Protein AF-A0A1G4AKM9-F1 (afdb_monomer)

Foldseek 3Di:
DDFPDWDPPPDPAPAPDWDWDWDADPQRKIKIKTWGAHPDDAFIKIAIAIDGGGDPDDDDDVPDDPVVVVVVRVVVVVVNVVVVVVNVVVRVVNVIITTHGPVVCVVVPDDPVVVDPDPDD

Sequence (121 aa):
MSFDDVIPDPQPAATDKVVTVTAETFDNLTYQLKISRRPTGDGYAVNFSVSGEPAKQRVPEKGEKPEDQARNDKDFAQSLGALQVRIAREKALSQWAYRVPAKMLAPVLKDRAQLVAAKRR

Nearest PDB structures (foldseek):
  2qkd-assembly1_A  TM=7.050E-01  e=8.117E+00  Mus musculus
  3u0k-assembly1_A  TM=3.773E-01  e=1.403E+00  Entacmaea quadricolor
  3lw2-assembly1_A  TM=6.460E-01  e=5.234E+00  Mus musculus
  6omf-assembly1_J  TM=2.636E-01  e=3.025E+00  Salmonella enterica subsp. enterica serovar Typhimurium
  2ciu-assembly1_A  TM=3.126E-01  e=4.690E+00  Saccharomyces cerevisiae

Mean predicted aligned error: 8.51 Å

Structure (mmCIF, N/CA/C/O backbone):
data_AF-A0A1G4AKM9-F1
#
_entry.id   AF-A0A1G4AKM9-F1
#
loop_
_atom_site.group_PDB
_atom_site.id
_atom_site.type_symbol
_atom_site.label_atom_id
_atom_site.label_alt_id
_atom_site.label_comp_id
_atom_site.label_asym_id
_atom_site.label_entity_id
_atom_site.label_seq_id
_atom_site.pdbx_PDB_ins_code
_atom_site.Cartn_x
_atom_site.Cartn_y
_atom_site.Cartn_z
_atom_site.occupancy
_atom_site.B_iso_or_equiv
_atom_site.auth_seq_id
_atom_site.auth_comp_id
_atom_site.auth_asym_id
_atom_site.auth_atom_id
_atom_site.pdbx_PDB_model_num
ATOM 1 N N . MET A 1 1 ? 7.750 -7.747 1.060 1.00 56.31 1 MET A N 1
ATOM 2 C CA . MET A 1 1 ? 7.984 -7.490 -0.379 1.00 56.31 1 MET A CA 1
ATOM 3 C C . MET A 1 1 ? 9.295 -6.726 -0.489 1.00 56.31 1 MET A C 1
ATOM 5 O O . MET A 1 1 ? 9.484 -5.818 0.306 1.00 56.31 1 MET A O 1
ATOM 9 N N . SER A 1 2 ? 10.209 -7.121 -1.373 1.00 69.25 2 SER A N 1
ATOM 10 C CA . SER A 1 2 ? 11.509 -6.460 -1.567 1.00 69.25 2 SER A CA 1
ATOM 11 C C . SER A 1 2 ? 11.622 -6.041 -3.033 1.00 69.25 2 SER A C 1
ATOM 13 O O . SER A 1 2 ? 11.112 -6.744 -3.910 1.00 69.25 2 SER A O 1
ATOM 15 N N . PHE A 1 3 ? 12.200 -4.867 -3.268 1.00 77.19 3 PHE A N 1
ATOM 16 C CA . PHE A 1 3 ? 12.547 -4.345 -4.585 1.00 77.19 3 PHE A CA 1
ATOM 17 C C . PHE A 1 3 ? 14.075 -4.306 -4.693 1.00 77.19 3 PHE A C 1
ATOM 19 O O . PHE A 1 3 ? 14.753 -4.228 -3.668 1.00 77.19 3 PHE A O 1
ATOM 26 N N . ASP A 1 4 ? 14.596 -4.393 -5.913 1.00 83.31 4 ASP A N 1
ATOM 27 C CA . ASP A 1 4 ? 16.044 -4.436 -6.135 1.00 83.31 4 ASP A CA 1
ATOM 28 C C . ASP A 1 4 ? 16.655 -3.036 -6.048 1.00 83.31 4 ASP A C 1
ATOM 30 O O . ASP A 1 4 ? 17.743 -2.876 -5.507 1.00 83.31 4 ASP A O 1
ATOM 34 N N . ASP A 1 5 ? 15.961 -2.033 -6.600 1.00 84.19 5 ASP A N 1
ATOM 35 C CA . ASP A 1 5 ? 16.448 -0.653 -6.649 1.00 84.19 5 ASP A CA 1
ATOM 36 C C . ASP A 1 5 ? 15.327 0.377 -6.891 1.00 84.19 5 ASP A C 1
ATOM 38 O O . ASP A 1 5 ? 14.224 0.029 -7.335 1.00 84.19 5 ASP A O 1
ATOM 42 N N . VAL A 1 6 ? 15.624 1.650 -6.635 1.00 85.38 6 VAL A N 1
ATOM 43 C CA . VAL A 1 6 ? 14.845 2.803 -7.103 1.00 85.38 6 VAL A CA 1
ATOM 44 C C . VAL A 1 6 ? 15.353 3.207 -8.486 1.00 85.38 6 VAL A C 1
ATOM 46 O O . VAL A 1 6 ? 16.545 3.168 -8.759 1.00 85.38 6 VAL A O 1
ATOM 49 N N . ILE A 1 7 ? 14.449 3.590 -9.382 1.00 82.31 7 ILE A N 1
ATOM 50 C CA . ILE A 1 7 ? 14.792 4.071 -10.721 1.00 82.31 7 ILE A CA 1
ATOM 51 C C . ILE A 1 7 ? 14.813 5.609 -10.670 1.00 82.31 7 ILE A C 1
ATOM 53 O O . ILE A 1 7 ? 13.735 6.210 -10.619 1.00 82.31 7 ILE A O 1
ATOM 57 N N . PRO A 1 8 ? 15.995 6.255 -10.644 1.00 71.94 8 PRO A N 1
ATOM 58 C CA . PRO A 1 8 ? 16.099 7.704 -10.786 1.00 71.94 8 PRO A CA 1
ATOM 59 C C . PRO A 1 8 ? 15.700 8.114 -12.208 1.00 71.94 8 PRO A C 1
ATOM 61 O O . PRO A 1 8 ? 16.023 7.405 -13.160 1.00 71.94 8 PRO A O 1
ATOM 64 N N . ASP A 1 9 ? 14.973 9.227 -12.333 1.00 65.31 9 ASP A N 1
ATOM 65 C CA . ASP A 1 9 ? 14.425 9.744 -13.595 1.00 65.31 9 ASP A CA 1
ATOM 66 C C . ASP A 1 9 ? 13.734 8.665 -14.439 1.00 65.31 9 ASP A C 1
ATOM 68 O O . ASP A 1 9 ? 14.239 8.268 -15.495 1.00 65.31 9 ASP A O 1
ATOM 72 N N . PRO A 1 10 ? 12.572 8.153 -13.987 1.00 61.59 10 PRO A N 1
ATOM 73 C CA . PRO A 1 10 ? 11.834 7.153 -14.734 1.00 61.59 10 PRO A CA 1
ATOM 74 C C . PRO A 1 10 ? 11.373 7.763 -16.056 1.00 61.59 10 PRO A C 1
ATOM 76 O O . PRO A 1 10 ? 10.323 8.399 -16.145 1.00 61.59 10 PRO A O 1
ATOM 79 N N . GLN A 1 11 ? 12.165 7.558 -17.106 1.00 57.69 11 GLN A N 1
ATOM 80 C CA . GLN A 1 11 ? 11.726 7.803 -18.467 1.00 57.69 11 GLN A CA 1
ATOM 81 C C . GLN A 1 11 ? 10.429 7.014 -18.656 1.00 57.69 11 GLN A C 1
ATOM 83 O O . GLN A 1 11 ? 10.395 5.835 -18.279 1.00 57.69 11 GLN A O 1
ATOM 88 N N . PRO A 1 12 ? 9.357 7.628 -19.191 1.00 52.47 12 PRO A N 1
ATOM 89 C CA . PRO A 1 12 ? 8.135 6.902 -19.480 1.00 52.47 12 PRO A CA 1
ATOM 90 C C . PRO A 1 12 ? 8.526 5.750 -20.395 1.00 52.47 12 PRO A C 1
ATOM 92 O O . PRO A 1 12 ? 8.916 5.961 -21.543 1.00 52.47 12 PRO A O 1
ATOM 95 N N . ALA A 1 13 ? 8.535 4.535 -19.844 1.00 53.44 13 ALA A N 1
ATOM 96 C CA . ALA A 1 13 ? 8.950 3.375 -20.598 1.00 53.44 13 ALA A CA 1
ATOM 97 C C . ALA A 1 13 ? 7.992 3.288 -21.784 1.00 53.44 13 ALA A C 1
ATOM 99 O O . ALA A 1 13 ? 6.787 3.125 -21.583 1.00 53.44 13 ALA A O 1
ATOM 100 N N . ALA A 1 14 ? 8.518 3.441 -23.000 1.00 51.34 14 ALA A N 1
ATOM 101 C CA . ALA A 1 14 ? 7.790 3.168 -24.228 1.00 51.34 14 ALA A CA 1
ATOM 102 C C . ALA A 1 14 ? 7.428 1.680 -24.201 1.00 51.34 14 ALA A C 1
ATOM 104 O O . ALA A 1 14 ? 8.219 0.823 -24.579 1.00 51.34 14 ALA A O 1
ATOM 105 N N . THR A 1 15 ? 6.297 1.357 -23.585 1.00 54.94 15 THR A N 1
ATOM 106 C CA . THR A 1 15 ? 5.911 -0.015 -23.281 1.00 54.94 15 THR A CA 1
ATOM 107 C C . THR A 1 15 ? 4.456 -0.181 -23.644 1.00 54.94 15 THR A C 1
ATOM 109 O O . THR A 1 15 ? 3.563 0.239 -22.918 1.00 54.94 15 THR A O 1
ATOM 112 N N . ASP A 1 16 ? 4.234 -0.844 -24.776 1.00 56.03 16 ASP A N 1
ATOM 113 C CA . ASP A 1 16 ? 2.927 -1.166 -25.361 1.00 56.03 16 ASP A CA 1
ATOM 114 C C . ASP A 1 16 ? 1.981 -1.958 -24.432 1.00 56.03 16 ASP A C 1
ATOM 116 O O . ASP A 1 16 ? 0.847 -2.251 -24.803 1.00 56.03 16 ASP A O 1
ATOM 120 N N . LYS A 1 17 ? 2.423 -2.347 -23.224 1.00 70.19 17 LYS A N 1
ATOM 121 C CA . LYS A 1 17 ? 1.640 -3.118 -22.246 1.00 70.19 17 LYS A CA 1
ATOM 122 C C . LYS A 1 17 ? 1.953 -2.684 -20.811 1.00 70.19 17 LYS A C 1
ATOM 124 O O . LYS A 1 17 ? 2.811 -3.269 -20.149 1.00 70.19 17 LYS A O 1
ATOM 129 N N . VAL A 1 18 ? 1.234 -1.671 -20.330 1.00 84.25 18 VAL A N 1
ATOM 130 C CA . VAL A 1 18 ? 1.187 -1.295 -18.907 1.00 84.25 18 VAL A CA 1
ATOM 131 C C . VAL A 1 18 ? 0.035 -2.043 -18.242 1.00 84.25 18 VAL A C 1
ATOM 133 O O . VAL A 1 18 ? -1.112 -1.918 -18.666 1.00 84.25 18 VAL A O 1
ATOM 136 N N . VAL A 1 19 ? 0.324 -2.803 -17.186 1.00 88.62 19 VAL A N 1
ATOM 137 C CA . VAL A 1 19 ? -0.705 -3.435 -16.351 1.00 88.62 19 VAL A CA 1
ATOM 138 C C . VAL A 1 19 ? -1.004 -2.514 -15.176 1.00 88.62 19 VAL A C 1
ATOM 140 O O . VAL A 1 19 ? -0.093 -2.111 -14.453 1.00 88.62 19 VAL A O 1
ATOM 143 N N . THR A 1 20 ? -2.280 -2.178 -14.986 1.00 90.94 20 THR A N 1
ATOM 144 C CA . THR A 1 20 ? -2.738 -1.406 -13.825 1.00 90.94 20 THR A CA 1
ATOM 145 C C . THR A 1 20 ? -3.440 -2.338 -12.850 1.00 90.94 20 THR A C 1
ATOM 147 O O . THR A 1 20 ? -4.360 -3.054 -13.236 1.00 90.94 20 THR A O 1
ATOM 150 N N . VAL A 1 21 ? -3.005 -2.326 -11.593 1.00 90.88 21 VAL A N 1
ATOM 151 C CA . VAL A 1 21 ? -3.602 -3.103 -10.504 1.00 90.88 21 VAL A CA 1
ATOM 152 C C . VAL A 1 21 ? -4.188 -2.131 -9.494 1.00 90.88 21 VAL A C 1
ATOM 154 O O . VAL A 1 21 ? -3.474 -1.272 -8.979 1.00 90.88 21 VAL A O 1
ATOM 157 N N . THR A 1 22 ? -5.474 -2.279 -9.202 1.00 93.25 22 THR A N 1
ATOM 158 C CA . THR A 1 22 ? -6.150 -1.532 -8.140 1.00 93.25 22 THR A CA 1
ATOM 159 C C . THR A 1 22 ? -6.308 -2.446 -6.932 1.00 93.25 22 THR A C 1
ATOM 161 O O . THR A 1 22 ? -6.842 -3.546 -7.059 1.00 93.25 22 THR A O 1
ATOM 164 N N . ALA A 1 23 ? -5.825 -2.003 -5.776 1.00 91.69 23 ALA A N 1
ATOM 165 C CA . ALA A 1 23 ? -5.998 -2.683 -4.502 1.00 91.69 23 ALA A CA 1
ATOM 166 C C . ALA A 1 23 ? -6.701 -1.746 -3.518 1.00 91.69 23 ALA A C 1
ATOM 168 O O . ALA A 1 23 ? -6.244 -0.630 -3.276 1.00 91.69 23 ALA A O 1
ATOM 169 N N . GLU A 1 24 ? -7.804 -2.213 -2.950 1.00 93.12 24 GLU A N 1
ATOM 170 C CA . GLU A 1 24 ? -8.608 -1.478 -1.978 1.00 93.12 24 GLU A CA 1
ATOM 171 C C . GLU A 1 24 ? -8.398 -2.076 -0.587 1.00 93.12 24 GLU A C 1
ATOM 173 O O . GLU A 1 24 ? -8.267 -3.294 -0.435 1.00 93.12 24 GLU A O 1
ATOM 178 N N . THR A 1 25 ? -8.332 -1.223 0.431 1.00 91.00 25 THR A N 1
ATOM 179 C CA . THR A 1 25 ? -8.234 -1.647 1.830 1.00 91.00 25 THR A CA 1
ATOM 180 C C . THR A 1 25 ? -9.550 -1.421 2.562 1.00 91.00 25 THR A C 1
ATOM 182 O O . THR A 1 25 ? -10.374 -0.597 2.167 1.00 91.00 25 THR A O 1
ATOM 185 N N . PHE A 1 26 ? -9.720 -2.115 3.687 1.00 89.19 26 PHE A N 1
ATOM 186 C CA . PHE A 1 26 ? -10.863 -1.919 4.585 1.00 89.19 26 PHE A CA 1
ATOM 187 C C . PHE A 1 26 ? -10.896 -0.525 5.230 1.00 89.19 26 PHE A C 1
ATOM 189 O O . PHE A 1 26 ? -11.943 -0.087 5.694 1.00 89.19 26 PHE A O 1
ATOM 196 N N . ASP A 1 27 ? -9.772 0.194 5.210 1.00 88.06 27 ASP A N 1
ATOM 197 C CA . ASP A 1 27 ? -9.647 1.563 5.712 1.00 88.06 27 ASP A CA 1
ATOM 198 C C . ASP A 1 27 ? -9.985 2.623 4.646 1.00 88.06 27 ASP A C 1
ATOM 200 O O . ASP A 1 27 ? -9.570 3.773 4.770 1.00 88.06 27 ASP A O 1
ATOM 204 N N . ASN A 1 28 ? -10.699 2.251 3.578 1.00 88.62 28 ASN A N 1
ATOM 205 C CA . ASN A 1 28 ? -11.057 3.126 2.452 1.00 88.62 28 ASN A CA 1
ATOM 206 C C . ASN A 1 28 ? -9.848 3.736 1.718 1.00 88.62 28 ASN A C 1
ATOM 208 O O . ASN A 1 28 ? -9.936 4.833 1.158 1.00 88.62 28 ASN A O 1
ATOM 212 N N . LEU A 1 29 ? -8.711 3.036 1.706 1.00 92.06 29 LEU A N 1
ATOM 213 C CA . LEU A 1 29 ? -7.554 3.428 0.906 1.00 92.06 29 LEU A CA 1
ATOM 214 C C . LEU A 1 29 ? -7.553 2.662 -0.408 1.00 92.06 29 LEU A C 1
ATOM 216 O O . LEU A 1 29 ? -7.778 1.455 -0.444 1.00 92.06 29 LEU A O 1
ATOM 220 N N . THR A 1 30 ? -7.249 3.368 -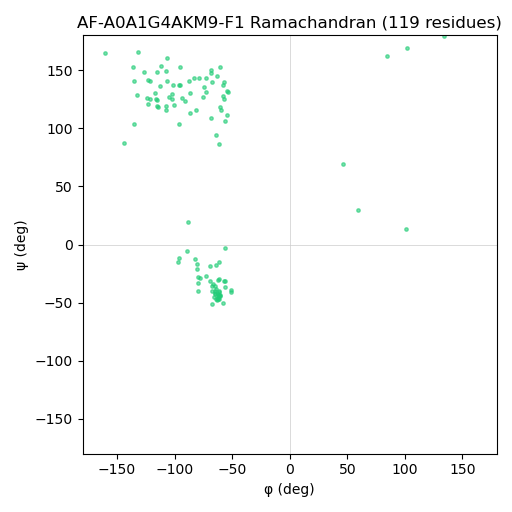1.489 1.00 94.50 30 THR A N 1
ATOM 221 C CA . THR A 1 30 ? -7.081 2.790 -2.821 1.00 94.50 30 THR A CA 1
ATOM 222 C C . THR A 1 30 ? -5.640 2.970 -3.271 1.00 94.50 30 THR A C 1
ATOM 224 O O . THR A 1 30 ? -5.148 4.095 -3.413 1.00 94.50 30 THR A O 1
ATOM 227 N N . TYR A 1 31 ? -4.980 1.844 -3.517 1.00 93.56 31 TYR A N 1
ATOM 228 C CA . TYR A 1 31 ? -3.642 1.754 -4.078 1.00 93.56 31 TYR A CA 1
ATOM 229 C C . TYR A 1 31 ? -3.752 1.418 -5.558 1.00 93.56 31 TYR A C 1
ATOM 231 O O . TYR A 1 31 ? -4.270 0.364 -5.925 1.00 93.56 31 TYR A O 1
ATOM 239 N N . GLN A 1 32 ? -3.236 2.291 -6.415 1.00 93.88 32 GLN A N 1
ATOM 240 C CA . GLN A 1 32 ? -3.140 2.020 -7.844 1.00 93.88 32 GLN A CA 1
ATOM 241 C C . GLN A 1 32 ? -1.680 1.763 -8.197 1.00 93.88 32 GLN A C 1
ATOM 243 O O . GLN A 1 32 ? -0.850 2.660 -8.081 1.00 9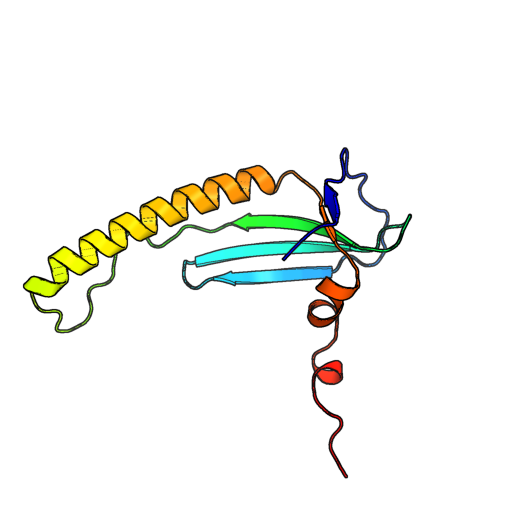3.88 32 GLN A O 1
ATOM 248 N N . LEU A 1 33 ? -1.366 0.547 -8.635 1.00 92.31 33 LEU A N 1
ATOM 249 C CA . LEU A 1 33 ? -0.037 0.159 -9.087 1.00 92.31 33 LEU A CA 1
ATOM 250 C C . LEU A 1 33 ? -0.006 0.135 -10.613 1.00 92.31 33 LEU A C 1
ATOM 252 O O . LEU A 1 33 ? -0.843 -0.507 -11.244 1.00 92.31 33 LEU A O 1
ATOM 256 N N . LYS A 1 34 ? 0.983 0.795 -11.208 1.00 91.12 34 LYS A N 1
ATOM 257 C CA . LYS A 1 34 ? 1.284 0.738 -12.640 1.00 91.12 34 LYS A CA 1
ATOM 258 C C . LYS A 1 34 ? 2.552 -0.074 -12.828 1.00 91.12 34 LYS A C 1
ATOM 260 O O . LYS A 1 34 ? 3.604 0.288 -12.308 1.00 91.12 34 LYS A O 1
ATOM 265 N N . ILE A 1 35 ? 2.432 -1.177 -13.553 1.00 90.19 35 ILE A N 1
ATOM 266 C CA . ILE A 1 35 ? 3.502 -2.141 -13.784 1.00 90.19 35 ILE A CA 1
ATOM 267 C C . ILE A 1 35 ? 3.836 -2.122 -15.273 1.00 90.19 35 ILE A C 1
ATOM 269 O O . ILE A 1 35 ? 2.993 -2.456 -16.107 1.00 90.19 35 ILE A O 1
ATOM 273 N N . SER A 1 36 ? 5.070 -1.761 -15.609 1.00 87.56 36 SER A N 1
ATOM 274 C CA . SER A 1 36 ? 5.577 -1.776 -16.982 1.00 87.56 36 SER A CA 1
ATOM 275 C C . SER A 1 36 ? 6.801 -2.677 -17.095 1.00 87.56 36 SER A C 1
ATOM 277 O O . SER A 1 36 ? 7.646 -2.760 -16.197 1.00 87.56 36 SER A O 1
ATOM 279 N N . ARG A 1 37 ? 6.890 -3.419 -18.201 1.00 82.44 37 ARG A N 1
ATOM 280 C CA . ARG A 1 37 ? 8.061 -4.258 -18.473 1.00 82.44 37 ARG A CA 1
ATOM 281 C C . ARG A 1 37 ? 9.223 -3.359 -18.857 1.00 82.44 37 ARG A C 1
ATOM 283 O O . ARG A 1 37 ? 9.063 -2.501 -19.710 1.00 82.44 37 ARG A O 1
ATOM 290 N N . ARG A 1 38 ? 10.400 -3.537 -18.266 1.00 72.12 38 ARG A N 1
ATOM 291 C CA . ARG A 1 38 ? 11.528 -2.679 -18.634 1.00 72.12 38 ARG A CA 1
ATOM 292 C C . ARG A 1 38 ? 12.081 -3.029 -20.024 1.00 72.12 38 ARG A C 1
ATOM 294 O O . ARG A 1 38 ? 12.144 -4.212 -20.355 1.00 72.12 38 ARG A O 1
ATOM 301 N N . PRO A 1 39 ? 12.521 -2.027 -20.812 1.00 63.66 39 PRO A N 1
ATOM 302 C CA . PRO A 1 39 ? 13.204 -2.263 -22.084 1.00 63.66 39 PRO A CA 1
ATOM 303 C C . PRO A 1 39 ? 14.632 -2.797 -21.892 1.00 63.66 39 PRO A C 1
ATOM 305 O O . PRO A 1 39 ? 15.140 -3.513 -22.748 1.00 63.66 39 PRO A O 1
ATOM 308 N N . THR A 1 40 ? 15.278 -2.482 -20.764 1.00 60.78 40 THR A N 1
ATOM 309 C CA . THR A 1 40 ? 16.634 -2.935 -20.427 1.00 60.78 40 THR A CA 1
ATOM 310 C C . THR A 1 40 ? 16.651 -3.665 -19.083 1.00 60.78 40 THR A C 1
ATOM 312 O O . THR A 1 40 ? 16.217 -3.121 -18.067 1.00 60.78 40 THR A O 1
ATOM 315 N N . GLY A 1 41 ? 17.183 -4.890 -19.076 1.00 62.78 41 GLY A N 1
ATOM 316 C CA . GLY A 1 41 ? 17.347 -5.732 -17.886 1.00 62.78 41 GLY A CA 1
ATOM 317 C C . GLY A 1 41 ? 16.115 -6.554 -17.488 1.00 62.78 41 GLY A C 1
ATOM 318 O O . GLY A 1 41 ? 14.986 -6.269 -17.882 1.00 62.78 41 GLY A O 1
ATOM 319 N N . ASP A 1 42 ? 16.348 -7.578 -16.665 1.00 68.56 42 ASP A N 1
ATOM 320 C CA . ASP A 1 42 ? 15.284 -8.411 -16.107 1.00 68.56 42 ASP A CA 1
ATOM 321 C C . ASP A 1 42 ? 14.547 -7.675 -14.978 1.00 68.56 42 ASP A C 1
ATOM 323 O O . ASP A 1 42 ? 15.163 -7.178 -14.024 1.00 68.56 42 ASP A O 1
ATOM 327 N N . GLY A 1 43 ? 13.217 -7.609 -15.091 1.00 79.88 43 GLY A N 1
ATOM 328 C CA . GLY A 1 43 ? 12.321 -7.047 -14.079 1.00 79.88 43 GLY A CA 1
ATOM 329 C C . GLY A 1 43 ? 11.253 -6.105 -14.639 1.00 79.88 43 GLY A C 1
ATOM 330 O O . GLY A 1 43 ? 11.165 -5.847 -15.841 1.00 79.88 43 GLY A O 1
ATOM 331 N N . TYR A 1 44 ? 10.428 -5.593 -13.734 1.00 87.12 44 TYR A N 1
ATOM 332 C CA . TYR A 1 44 ? 9.392 -4.609 -14.030 1.00 87.12 44 TYR A CA 1
ATOM 333 C C . TYR A 1 44 ? 9.697 -3.299 -13.312 1.00 87.12 44 TYR A C 1
ATOM 335 O O . TYR A 1 44 ? 10.267 -3.302 -12.218 1.00 87.12 44 TYR A O 1
ATOM 343 N N . ALA A 1 45 ? 9.305 -2.189 -13.929 1.00 89.00 45 ALA A N 1
ATOM 344 C CA . ALA A 1 45 ? 9.174 -0.920 -13.238 1.00 89.00 45 ALA A CA 1
ATOM 345 C C . ALA A 1 45 ? 7.773 -0.861 -12.621 1.00 89.00 45 ALA A C 1
ATOM 347 O O . ALA A 1 45 ? 6.779 -1.164 -13.286 1.00 89.00 45 ALA A O 1
ATOM 348 N N . VAL A 1 46 ? 7.708 -0.518 -11.338 1.00 89.50 46 VAL A N 1
ATOM 349 C CA . VAL A 1 46 ? 6.461 -0.399 -10.586 1.00 89.50 46 VAL A CA 1
ATOM 350 C C . VAL A 1 46 ? 6.368 1.003 -10.012 1.00 89.50 46 VAL A C 1
ATOM 352 O O . VAL A 1 46 ? 7.210 1.413 -9.216 1.00 89.50 46 VAL A O 1
ATOM 355 N N . ASN A 1 47 ? 5.316 1.716 -10.389 1.00 91.38 47 ASN A N 1
ATOM 356 C CA . ASN A 1 47 ? 4.885 2.942 -9.732 1.00 91.38 47 ASN A CA 1
ATOM 357 C C . ASN A 1 47 ? 3.615 2.649 -8.949 1.00 91.38 47 ASN A C 1
ATOM 359 O O . ASN A 1 47 ? 2.816 1.808 -9.360 1.00 91.38 47 ASN A O 1
ATOM 363 N N . PHE A 1 48 ? 3.401 3.359 -7.851 1.00 92.31 48 PHE A N 1
ATOM 364 C CA . PHE A 1 48 ? 2.142 3.275 -7.131 1.00 92.31 48 PHE A CA 1
ATOM 365 C C . PHE A 1 48 ? 1.662 4.660 -6.729 1.00 92.31 48 PHE A C 1
ATOM 367 O O . PHE A 1 48 ? 2.468 5.561 -6.527 1.00 92.31 48 PHE A O 1
ATOM 374 N N . SER A 1 49 ? 0.354 4.818 -6.587 1.00 92.38 49 SER A N 1
ATOM 375 C CA . SER A 1 49 ? -0.265 5.978 -5.958 1.00 92.38 49 SER A CA 1
ATOM 376 C C . SER A 1 49 ? -1.204 5.519 -4.851 1.00 92.38 49 SER A C 1
ATOM 378 O O . SER A 1 49 ? -1.787 4.435 -4.921 1.00 92.38 49 SER A O 1
ATOM 380 N N . VAL A 1 50 ? -1.321 6.343 -3.810 1.00 92.62 50 VAL A N 1
ATOM 381 C CA . VAL A 1 50 ? -2.225 6.109 -2.679 1.00 92.62 50 VAL A CA 1
ATOM 382 C C . VAL A 1 50 ? -3.258 7.218 -2.646 1.00 92.62 50 VAL A C 1
ATOM 384 O O . VAL A 1 50 ? -2.918 8.402 -2.588 1.00 92.62 50 VAL A O 1
ATOM 387 N N . SER A 1 51 ? -4.524 6.827 -2.656 1.00 90.62 51 SER A N 1
ATOM 388 C CA . SER A 1 51 ? -5.678 7.720 -2.591 1.00 90.62 51 SER A CA 1
ATOM 389 C C . SER A 1 51 ? -6.680 7.225 -1.546 1.00 90.62 51 SER A C 1
ATOM 391 O O . SER A 1 51 ? -6.572 6.094 -1.073 1.00 90.62 51 SER A O 1
ATOM 393 N N . GLY A 1 52 ? -7.624 8.082 -1.162 1.00 86.69 52 GLY A N 1
ATOM 394 C CA . GLY A 1 52 ? -8.610 7.792 -0.119 1.00 86.69 52 GLY A CA 1
ATOM 395 C C . GLY A 1 52 ? -8.297 8.439 1.232 1.00 86.69 52 GLY A C 1
ATOM 396 O O . GLY A 1 52 ? -7.212 8.995 1.450 1.00 86.69 52 GLY A O 1
ATOM 397 N N . GLU A 1 53 ? -9.285 8.381 2.123 1.00 84.06 53 GLU A N 1
ATOM 398 C CA . GLU A 1 53 ? -9.228 8.896 3.491 1.00 84.06 53 GLU A CA 1
ATOM 399 C C . GLU A 1 53 ? -9.777 7.841 4.464 1.00 84.06 53 GLU A C 1
ATOM 401 O O . GLU A 1 53 ? -10.899 7.366 4.263 1.00 84.06 53 GLU A O 1
ATOM 406 N N . PRO A 1 54 ? -9.038 7.500 5.536 1.00 84.69 54 PRO A N 1
ATOM 407 C CA . PRO A 1 54 ? -9.546 6.622 6.582 1.00 84.69 54 PRO A CA 1
ATOM 408 C C . PRO A 1 54 ? -10.788 7.188 7.265 1.00 84.69 54 PRO A C 1
ATOM 410 O O . PRO A 1 54 ? -10.962 8.408 7.368 1.00 84.69 54 PRO A O 1
ATOM 413 N N . ALA A 1 55 ? -11.626 6.297 7.798 1.00 82.44 55 ALA A N 1
ATOM 414 C CA . ALA A 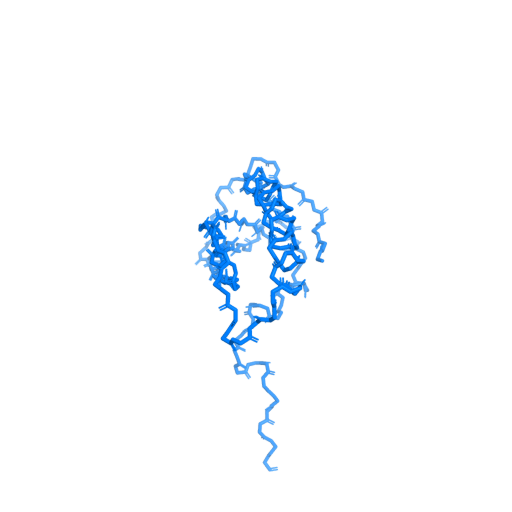1 55 ? -12.775 6.697 8.600 1.00 82.44 55 ALA A CA 1
ATOM 415 C C . ALA A 1 55 ? -12.318 7.553 9.794 1.00 82.44 55 ALA A C 1
ATOM 417 O O . ALA A 1 55 ? -11.462 7.152 10.579 1.00 82.44 55 ALA A O 1
ATOM 418 N N . LYS A 1 56 ? -12.892 8.754 9.926 1.00 78.94 56 LYS A N 1
ATOM 419 C CA . LYS A 1 56 ? -12.515 9.726 10.970 1.00 78.94 56 LYS A CA 1
ATOM 420 C C . LYS A 1 56 ? -13.157 9.421 12.324 1.00 78.94 56 LYS A C 1
ATOM 422 O O . LYS A 1 56 ? -12.727 9.966 13.334 1.00 78.94 56 LYS A O 1
ATOM 427 N N . GLN A 1 57 ? -14.192 8.583 12.342 1.00 76.94 57 GLN A N 1
ATOM 428 C CA . GLN A 1 57 ? -14.959 8.241 13.536 1.00 76.94 57 GLN A CA 1
ATOM 429 C C . GLN A 1 57 ? -15.199 6.734 13.596 1.00 76.94 57 GLN A C 1
ATOM 431 O O . GLN A 1 57 ? -15.468 6.102 12.572 1.00 76.94 57 GLN A O 1
ATOM 436 N N . ARG A 1 58 ? -15.113 6.178 14.807 1.00 82.06 58 ARG A N 1
ATOM 437 C CA . ARG A 1 58 ? -15.476 4.790 15.088 1.00 82.06 58 ARG A CA 1
ATOM 438 C C . ARG A 1 58 ? -16.996 4.664 15.079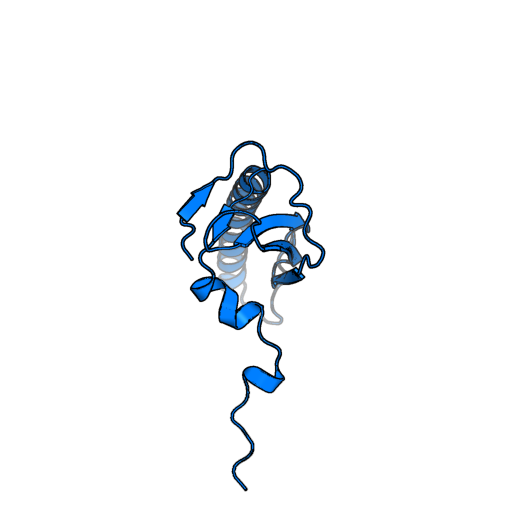 1.00 82.06 58 ARG A C 1
ATOM 440 O O . ARG A 1 58 ? -17.681 5.496 15.667 1.00 82.06 58 ARG A O 1
ATOM 447 N N . VAL A 1 59 ? -17.513 3.616 14.445 1.00 78.94 59 VAL A N 1
ATOM 448 C CA . VAL A 1 59 ? -18.912 3.205 14.607 1.00 78.94 59 VAL A CA 1
ATOM 449 C C . VAL A 1 59 ? -18.963 2.272 15.823 1.00 78.94 59 VAL A C 1
ATOM 451 O O . VAL A 1 59 ? -18.342 1.209 15.762 1.00 78.94 59 VAL A O 1
ATOM 454 N N . PRO A 1 60 ? -19.618 2.655 16.936 1.00 76.06 60 PRO A N 1
ATOM 455 C CA . PRO A 1 60 ? -19.711 1.804 18.121 1.00 76.06 60 PRO A CA 1
ATOM 456 C C . PRO A 1 60 ? -20.465 0.512 17.809 1.00 76.06 60 PRO A C 1
ATOM 458 O O . PRO A 1 60 ? -21.418 0.517 17.023 1.00 76.06 60 PRO A O 1
ATOM 461 N N . GLU A 1 61 ? -20.063 -0.592 18.432 1.00 77.94 61 GLU A N 1
ATOM 462 C CA . GLU A 1 61 ? -20.740 -1.870 18.220 1.00 77.94 61 GLU A CA 1
ATOM 463 C C . GLU A 1 61 ? -22.044 -1.926 19.033 1.00 77.94 61 GLU A C 1
ATOM 465 O O . GLU A 1 61 ? -22.148 -1.393 20.144 1.00 77.94 61 GLU A O 1
ATOM 470 N N . LYS A 1 62 ? -23.089 -2.552 18.480 1.00 76.25 62 LYS A N 1
ATOM 471 C CA . LYS A 1 62 ? -24.396 -2.616 19.143 1.00 76.25 62 LYS A CA 1
ATOM 472 C C . LYS A 1 62 ? -24.300 -3.495 20.398 1.00 76.25 62 LYS A C 1
ATOM 474 O O . LYS A 1 62 ? -24.230 -4.713 20.288 1.00 76.25 62 LYS A O 1
ATOM 479 N N . GLY A 1 63 ? -24.374 -2.876 21.579 1.00 77.56 63 GLY A N 1
ATOM 480 C CA . GLY A 1 63 ? -24.296 -3.565 22.877 1.00 77.56 63 GLY A CA 1
ATOM 481 C C . GLY A 1 63 ? -22.933 -3.473 23.571 1.00 77.56 63 GLY A C 1
ATOM 482 O O . GLY A 1 63 ? -22.690 -4.211 24.523 1.00 77.56 63 GLY A O 1
ATOM 483 N N . GLU A 1 64 ? -22.054 -2.580 23.109 1.00 74.75 64 GLU A N 1
ATOM 484 C CA . GLU A 1 64 ? -20.764 -2.302 23.737 1.00 74.75 64 GLU A CA 1
ATOM 485 C C . GLU A 1 64 ? -20.931 -1.841 25.194 1.00 74.75 64 GLU A C 1
ATOM 487 O O . GLU A 1 64 ? -21.705 -0.927 25.496 1.00 74.75 64 GLU A O 1
ATOM 492 N N . LYS A 1 65 ? -20.219 -2.497 26.118 1.00 83.62 65 LYS A N 1
ATOM 493 C CA . LYS A 1 65 ? -20.235 -2.104 27.528 1.00 83.62 65 LYS A CA 1
ATOM 494 C C . LYS A 1 65 ? -19.537 -0.747 27.686 1.00 83.62 65 LYS A C 1
ATOM 496 O O . LYS A 1 65 ? -18.539 -0.505 27.006 1.00 83.62 65 LYS A O 1
ATOM 501 N N . PRO A 1 66 ? -19.964 0.103 28.636 1.00 77.56 66 PRO A N 1
ATOM 502 C CA . PRO A 1 66 ? -19.321 1.399 28.883 1.00 77.56 66 PRO A CA 1
ATOM 503 C C . PRO A 1 66 ? -17.816 1.287 29.184 1.00 77.56 66 PRO A C 1
ATOM 505 O O . PRO A 1 66 ? -17.0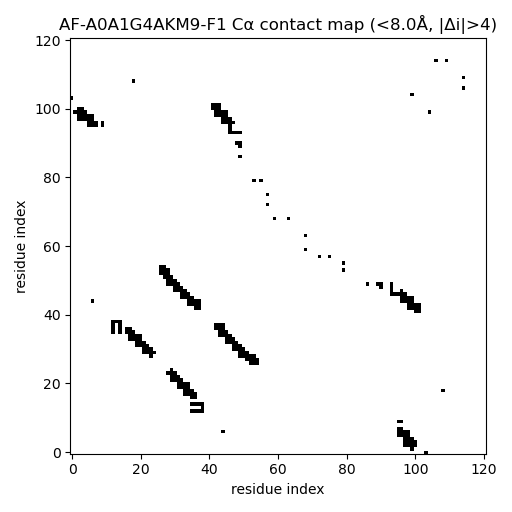36 2.169 28.835 1.00 77.56 66 PRO A O 1
ATOM 508 N N . GLU A 1 67 ? -17.407 0.178 29.805 1.00 76.62 67 GLU A N 1
ATOM 509 C CA . GLU A 1 67 ? -16.011 -0.145 30.125 1.00 76.62 67 GLU A CA 1
ATOM 510 C C . GLU A 1 67 ? -15.166 -0.412 28.867 1.00 76.62 67 GLU A C 1
ATOM 512 O O . GLU A 1 67 ? -13.997 -0.030 28.809 1.00 76.62 67 GLU A O 1
ATOM 517 N N . ASP A 1 68 ? -15.759 -1.030 27.842 1.00 82.75 68 ASP A N 1
ATOM 518 C CA . ASP A 1 68 ? -15.095 -1.330 26.573 1.00 82.75 68 ASP A CA 1
ATOM 519 C C . ASP A 1 68 ? -15.032 -0.099 25.660 1.00 82.75 68 ASP A C 1
ATOM 521 O O . ASP A 1 68 ? -14.071 0.047 24.906 1.00 82.75 68 ASP A O 1
ATOM 525 N N . GLN A 1 69 ? -15.989 0.827 25.790 1.00 82.25 69 GLN A N 1
ATOM 526 C CA . GLN A 1 69 ? -16.066 2.037 24.973 1.00 82.25 69 GLN A CA 1
ATOM 527 C C . GLN A 1 69 ? -14.810 2.904 25.085 1.00 82.25 69 GLN A C 1
ATOM 529 O O . GLN A 1 69 ? -14.198 3.240 24.073 1.00 82.25 69 GLN A O 1
ATOM 534 N N . ALA A 1 70 ? -14.371 3.211 26.309 1.00 84.56 70 ALA A N 1
ATOM 535 C CA . ALA A 1 70 ? -13.188 4.045 26.517 1.00 84.56 70 ALA A CA 1
ATOM 536 C C . ALA A 1 70 ? -11.897 3.384 25.997 1.00 84.56 70 ALA A C 1
ATOM 538 O O . ALA A 1 70 ? -11.018 4.071 25.469 1.00 84.56 70 ALA A O 1
ATOM 539 N N . ARG A 1 71 ? -11.778 2.051 26.120 1.00 87.25 71 ARG A N 1
ATOM 540 C CA . ARG A 1 71 ? -10.643 1.293 25.569 1.00 87.25 71 ARG A CA 1
ATOM 541 C C . ARG A 1 71 ? -10.672 1.322 24.041 1.00 87.25 71 ARG A C 1
ATOM 543 O O . ARG A 1 71 ? -9.682 1.699 23.425 1.00 87.25 71 ARG A O 1
ATOM 550 N N . ASN A 1 72 ? -11.810 0.986 23.444 1.00 86.31 72 ASN A N 1
ATOM 551 C CA . ASN A 1 72 ? -11.957 0.872 21.997 1.00 86.31 72 ASN A CA 1
ATOM 552 C C . ASN A 1 72 ? -11.822 2.234 21.293 1.00 86.31 72 ASN A C 1
ATOM 554 O O . ASN A 1 72 ? -11.248 2.311 20.207 1.00 86.31 72 ASN A O 1
ATOM 558 N N . ASP A 1 73 ? -12.280 3.322 21.919 1.00 85.56 73 ASP A N 1
ATOM 559 C CA . ASP A 1 73 ? -12.090 4.683 21.403 1.00 85.56 73 ASP A CA 1
ATOM 560 C C . ASP A 1 73 ? -10.612 5.098 21.440 1.00 85.56 73 ASP A C 1
ATOM 562 O O . ASP A 1 73 ? -10.101 5.693 20.485 1.00 85.56 73 ASP A O 1
ATOM 566 N N . LYS A 1 74 ? -9.890 4.732 22.508 1.00 88.25 74 LYS A N 1
ATOM 567 C CA . LYS A 1 74 ? -8.443 4.957 22.607 1.00 88.25 74 LYS A CA 1
ATOM 568 C C . LYS A 1 74 ? -7.675 4.158 21.550 1.00 88.25 74 LYS A C 1
ATOM 570 O O . LYS A 1 74 ? -6.820 4.729 20.873 1.00 88.25 74 LYS A O 1
ATOM 575 N N . ASP A 1 75 ? -7.989 2.876 21.387 1.00 88.62 75 ASP A N 1
ATOM 576 C CA . ASP A 1 75 ? -7.338 1.991 20.413 1.00 88.62 75 ASP A CA 1
ATOM 577 C C . ASP A 1 75 ? -7.598 2.456 18.973 1.00 88.62 75 ASP A C 1
ATOM 579 O O . ASP A 1 75 ? -6.692 2.452 18.132 1.00 88.62 75 ASP A O 1
ATOM 583 N N . PHE A 1 76 ? -8.812 2.940 18.692 1.00 88.56 76 PHE A N 1
ATOM 584 C CA . PHE A 1 76 ? -9.154 3.545 17.409 1.00 88.56 76 PHE A CA 1
ATOM 585 C C . PHE A 1 76 ? -8.347 4.818 17.147 1.0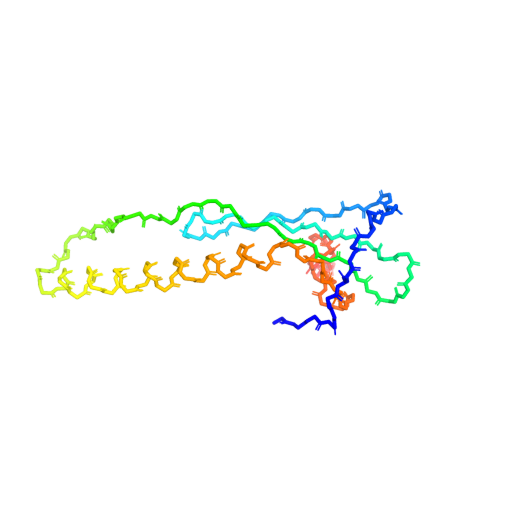0 88.56 76 PHE A C 1
ATOM 587 O O . PHE A 1 76 ? -7.749 4.949 16.080 1.00 88.56 76 PHE A O 1
ATOM 594 N N . ALA A 1 77 ? -8.265 5.734 18.117 1.00 88.44 77 ALA A N 1
ATOM 595 C CA . ALA A 1 77 ? -7.490 6.965 17.968 1.00 88.44 77 ALA A CA 1
ATOM 596 C C . ALA A 1 77 ? -5.994 6.684 17.732 1.00 88.44 77 ALA A C 1
ATOM 598 O O . ALA A 1 77 ? -5.367 7.320 16.881 1.00 88.44 77 ALA A O 1
ATOM 599 N N . GLN A 1 78 ? -5.426 5.700 18.439 1.00 91.25 78 GLN A N 1
ATOM 600 C CA . GLN A 1 78 ? -4.036 5.281 18.243 1.00 91.25 78 GLN A CA 1
ATOM 601 C C . GLN A 1 78 ? -3.813 4.661 16.859 1.00 91.25 78 GLN A C 1
ATOM 603 O O . GLN A 1 78 ? -2.855 5.019 16.169 1.00 91.25 78 GLN A O 1
ATOM 608 N N . SER A 1 79 ? -4.715 3.777 16.431 1.00 89.62 79 SER A N 1
ATOM 609 C CA . SER A 1 79 ? -4.641 3.116 15.125 1.00 89.62 79 SER A CA 1
ATOM 610 C C . SER A 1 79 ? -4.792 4.116 13.979 1.00 89.62 79 SER A C 1
ATOM 612 O O . SER A 1 79 ? -4.021 4.075 13.020 1.00 89.62 79 SER A O 1
ATOM 614 N N . LEU A 1 80 ? -5.719 5.072 14.104 1.00 89.25 80 LEU A N 1
ATOM 615 C CA . LEU A 1 80 ? -5.922 6.144 13.132 1.00 89.25 80 LEU A CA 1
ATOM 616 C C . LEU A 1 80 ? -4.678 7.033 13.011 1.00 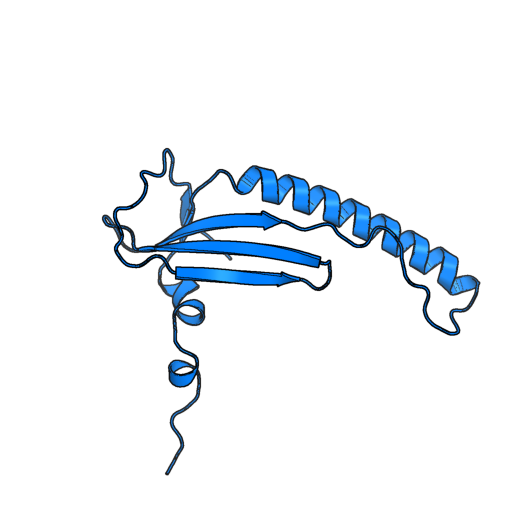89.25 80 LEU A C 1
ATOM 618 O O . LEU A 1 80 ? -4.249 7.334 11.897 1.00 89.25 80 LEU A O 1
ATOM 622 N N . GLY A 1 81 ? -4.059 7.409 14.136 1.00 90.06 81 GLY A N 1
ATOM 623 C CA . GLY A 1 81 ? -2.820 8.189 14.134 1.00 90.06 81 GLY A CA 1
ATOM 624 C C . GLY A 1 81 ? -1.665 7.450 13.448 1.00 90.06 81 GLY A C 1
ATOM 625 O O . GLY A 1 81 ? -1.000 8.005 12.570 1.00 90.06 81 GLY A O 1
ATOM 626 N N . ALA A 1 82 ? -1.460 6.171 13.780 1.00 91.62 82 ALA A N 1
ATOM 627 C CA . ALA A 1 82 ? -0.439 5.342 13.137 1.00 91.62 82 ALA A CA 1
ATOM 628 C C . ALA A 1 82 ? -0.693 5.179 11.626 1.00 91.62 82 ALA A C 1
ATOM 630 O O . ALA A 1 82 ? 0.240 5.257 10.820 1.00 91.62 82 ALA A O 1
ATOM 631 N N . LEU A 1 83 ? -1.957 5.010 11.231 1.00 90.81 83 LEU A N 1
ATOM 632 C CA . LEU A 1 83 ? -2.360 4.890 9.836 1.00 90.81 83 LEU A CA 1
ATOM 633 C C . LEU A 1 83 ? -2.098 6.183 9.054 1.00 90.81 83 LEU A C 1
ATOM 635 O O . LEU A 1 83 ? -1.563 6.126 7.950 1.00 90.81 83 LEU A O 1
ATOM 639 N N . GLN A 1 84 ? -2.394 7.352 9.625 1.00 90.38 84 GLN A N 1
ATOM 640 C CA . GLN A 1 84 ? -2.118 8.645 8.989 1.00 90.38 84 GLN A CA 1
ATOM 641 C C . GLN A 1 84 ? -0.622 8.859 8.736 1.00 90.38 84 GLN A C 1
ATOM 643 O O . GLN A 1 84 ? -0.235 9.253 7.633 1.00 90.38 84 GLN A O 1
ATOM 648 N N . VAL A 1 85 ? 0.228 8.543 9.720 1.00 93.81 85 VAL A N 1
ATOM 649 C CA . VAL A 1 85 ? 1.692 8.605 9.564 1.00 93.81 85 VAL A CA 1
ATOM 650 C C . VAL A 1 85 ? 2.155 7.666 8.449 1.00 93.81 85 VAL A C 1
ATOM 652 O O . VAL A 1 85 ? 2.966 8.050 7.600 1.00 93.81 85 VAL A O 1
ATOM 655 N N . ARG A 1 86 ? 1.608 6.446 8.405 1.00 91.94 86 ARG A N 1
ATOM 656 C CA . ARG A 1 86 ? 1.907 5.471 7.353 1.00 91.94 86 ARG A CA 1
ATOM 657 C C . ARG A 1 86 ? 1.488 5.978 5.970 1.00 91.94 86 ARG A C 1
ATOM 659 O O . ARG A 1 86 ? 2.306 5.930 5.056 1.00 91.94 86 ARG A O 1
ATOM 666 N N . ILE A 1 87 ? 0.276 6.514 5.820 1.00 91.56 87 ILE A N 1
ATOM 667 C CA . ILE A 1 87 ? -0.223 7.061 4.547 1.00 91.56 87 ILE A CA 1
ATOM 668 C C . ILE A 1 87 ? 0.651 8.224 4.078 1.00 91.56 87 ILE A C 1
ATOM 670 O O . ILE A 1 87 ? 0.993 8.290 2.900 1.00 91.56 87 ILE A O 1
ATOM 674 N N . ALA A 1 88 ? 1.034 9.136 4.975 1.00 92.31 88 ALA A N 1
ATOM 675 C CA . ALA A 1 88 ? 1.899 10.261 4.626 1.00 92.31 88 ALA A CA 1
ATOM 676 C C . ALA A 1 88 ? 3.255 9.776 4.089 1.00 92.31 88 ALA A C 1
ATOM 678 O O . ALA A 1 88 ? 3.720 10.246 3.049 1.00 92.31 88 ALA A O 1
ATOM 679 N N . ARG A 1 89 ? 3.851 8.773 4.748 1.00 92.88 89 ARG A N 1
ATOM 680 C CA . ARG A 1 89 ? 5.091 8.137 4.291 1.00 92.88 89 ARG A CA 1
ATOM 681 C C . ARG A 1 89 ? 4.919 7.457 2.934 1.00 92.88 89 ARG A C 1
ATOM 683 O O . ARG A 1 89 ? 5.759 7.626 2.059 1.00 92.88 89 ARG A O 1
ATOM 690 N N . GLU A 1 90 ? 3.849 6.695 2.745 1.00 91.94 90 GLU A N 1
ATOM 691 C CA . GLU A 1 90 ? 3.582 6.002 1.482 1.00 91.94 90 GLU A CA 1
ATOM 692 C C . GLU A 1 90 ? 3.333 6.986 0.329 1.00 91.94 90 GLU A C 1
ATOM 694 O O . GLU A 1 90 ? 3.876 6.802 -0.758 1.00 91.94 90 GLU A O 1
ATOM 699 N N . LYS A 1 91 ? 2.607 8.086 0.569 1.00 91.12 91 LYS A N 1
ATOM 700 C CA . LYS A 1 91 ? 2.443 9.174 -0.408 1.00 91.12 91 LYS A CA 1
ATOM 701 C C . LYS A 1 91 ? 3.778 9.828 -0.754 1.00 91.12 91 LYS A C 1
ATOM 703 O O . LYS A 1 91 ? 4.051 10.039 -1.930 1.00 91.12 91 LYS A O 1
ATOM 708 N N . ALA A 1 92 ? 4.644 10.077 0.226 1.00 91.00 92 ALA A N 1
ATOM 709 C CA . ALA A 1 92 ? 5.986 10.589 -0.045 1.00 91.00 92 ALA A CA 1
ATOM 710 C C . ALA A 1 92 ? 6.824 9.614 -0.894 1.00 91.00 92 ALA A C 1
ATOM 712 O O . ALA A 1 92 ? 7.653 10.047 -1.686 1.00 91.00 92 ALA A O 1
ATOM 713 N N . LEU A 1 93 ? 6.604 8.304 -0.776 1.00 91.12 93 LEU A N 1
ATOM 714 C CA . LEU A 1 93 ? 7.298 7.292 -1.577 1.00 91.12 93 LEU A CA 1
ATOM 715 C C . LEU A 1 93 ? 6.712 7.117 -2.991 1.00 91.12 93 LEU A C 1
ATOM 717 O O . LEU A 1 93 ? 7.424 6.676 -3.888 1.00 91.12 93 LEU A O 1
ATOM 721 N N . SER A 1 94 ? 5.458 7.519 -3.219 1.00 88.69 94 SER A N 1
ATOM 722 C CA . SER A 1 94 ? 4.768 7.379 -4.516 1.00 88.69 94 SER A CA 1
ATOM 723 C C . SER A 1 94 ? 5.417 8.140 -5.684 1.00 88.69 94 SER A C 1
ATOM 725 O O . SER A 1 94 ? 5.128 7.855 -6.844 1.00 88.69 94 SER A O 1
ATOM 727 N N . GLN A 1 95 ? 6.325 9.079 -5.393 1.00 88.25 95 GLN A N 1
ATOM 728 C CA . GLN A 1 95 ? 7.089 9.816 -6.406 1.00 88.25 95 GLN A CA 1
ATOM 729 C C . GLN A 1 95 ? 8.121 8.946 -7.144 1.00 88.25 95 GLN A C 1
ATOM 731 O O . GLN A 1 95 ? 8.579 9.313 -8.223 1.00 88.25 95 GLN A O 1
ATOM 736 N N . TRP A 1 96 ? 8.493 7.798 -6.574 1.00 88.12 96 TRP A N 1
ATOM 737 C CA . TRP A 1 96 ? 9.540 6.938 -7.111 1.00 88.12 96 TRP A CA 1
ATOM 738 C C . TRP A 1 96 ? 8.977 5.820 -7.993 1.00 88.12 96 TRP A C 1
ATOM 740 O O . TRP A 1 96 ? 7.856 5.337 -7.811 1.00 88.12 96 TRP A O 1
ATOM 750 N N . ALA A 1 97 ? 9.798 5.368 -8.939 1.00 88.56 97 ALA A N 1
ATOM 751 C CA . ALA A 1 97 ? 9.604 4.106 -9.639 1.00 88.56 97 ALA A CA 1
ATOM 752 C C . ALA A 1 97 ? 10.536 3.050 -9.041 1.00 88.56 97 ALA A C 1
ATOM 754 O O . ALA A 1 97 ? 11.709 3.321 -8.788 1.00 88.56 97 ALA A O 1
ATOM 755 N N . TYR A 1 98 ? 10.031 1.838 -8.843 1.00 89.25 98 TYR A N 1
ATOM 756 C CA . TYR A 1 98 ? 10.776 0.751 -8.214 1.00 89.25 98 TYR A CA 1
ATOM 757 C C . TYR A 1 98 ? 11.069 -0.355 -9.215 1.00 89.25 98 TYR A C 1
ATOM 759 O O . TYR A 1 98 ? 10.187 -0.784 -9.962 1.00 89.25 98 TYR A O 1
ATOM 767 N N . ARG A 1 99 ? 12.299 -0.866 -9.199 1.00 89.00 99 ARG A N 1
ATOM 768 C CA . ARG A 1 99 ? 12.665 -2.080 -9.920 1.00 89.00 99 ARG A CA 1
ATOM 769 C C . ARG A 1 99 ? 12.250 -3.295 -9.100 1.00 89.00 99 ARG A C 1
ATOM 771 O O . ARG A 1 99 ? 12.797 -3.546 -8.029 1.00 89.00 99 ARG A O 1
ATOM 778 N N . VAL A 1 100 ? 11.319 -4.082 -9.631 1.00 88.94 100 VAL A N 1
ATOM 779 C CA . VAL A 1 100 ? 10.821 -5.295 -8.973 1.00 88.94 100 VAL A CA 1
ATOM 780 C C . VAL A 1 100 ? 11.155 -6.538 -9.810 1.00 88.94 100 VAL A C 1
ATOM 782 O O . VAL A 1 100 ? 10.851 -6.567 -11.010 1.00 88.94 100 VAL A O 1
ATOM 785 N N . PRO A 1 101 ? 11.732 -7.595 -9.205 1.00 88.44 101 PRO A N 1
ATOM 786 C CA . PRO A 1 101 ? 11.975 -8.864 -9.883 1.00 88.44 101 PRO A CA 1
ATOM 787 C C . PRO A 1 101 ? 10.702 -9.486 -10.465 1.00 88.44 101 PRO A C 1
ATOM 789 O O . PRO A 1 101 ? 9.672 -9.568 -9.794 1.00 88.44 101 PRO A O 1
ATOM 792 N N . ALA A 1 102 ? 10.792 -10.055 -11.671 1.00 85.25 102 ALA A N 1
ATOM 793 C CA . ALA A 1 102 ? 9.653 -10.691 -12.342 1.00 85.25 102 ALA A CA 1
ATOM 794 C C . ALA A 1 102 ? 8.991 -11.806 -11.507 1.00 85.25 102 ALA A C 1
ATOM 796 O O . ALA A 1 102 ? 7.766 -11.924 -11.491 1.00 85.25 102 ALA A O 1
ATOM 797 N N . LYS A 1 103 ? 9.784 -12.580 -10.752 1.00 85.25 103 LYS A N 1
ATOM 798 C CA . LYS A 1 103 ? 9.291 -13.649 -9.864 1.00 85.25 103 LYS A CA 1
ATOM 799 C C . LYS A 1 103 ? 8.286 -13.160 -8.812 1.00 85.25 103 LYS A C 1
ATOM 801 O O . LYS A 1 103 ? 7.387 -13.907 -8.451 1.00 85.25 103 LYS A O 1
ATOM 806 N N . MET A 1 104 ? 8.419 -11.912 -8.352 1.00 85.19 104 MET A N 1
ATOM 807 C CA . MET A 1 104 ? 7.546 -11.328 -7.326 1.00 85.19 104 MET A CA 1
ATOM 808 C C . MET A 1 104 ? 6.195 -10.895 -7.897 1.00 85.19 104 MET A C 1
ATOM 810 O O . MET A 1 104 ? 5.197 -10.904 -7.184 1.00 85.19 104 MET A O 1
ATOM 814 N N . LEU A 1 105 ? 6.157 -10.530 -9.180 1.00 86.69 105 LEU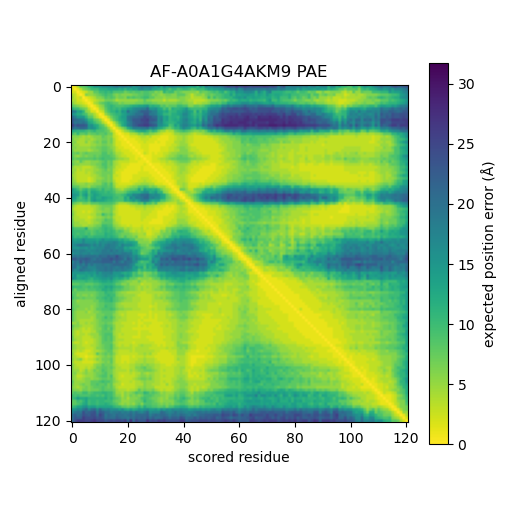 A N 1
ATOM 815 C CA . LEU A 1 105 ? 4.940 -10.079 -9.857 1.00 86.69 105 LEU A CA 1
ATOM 816 C C . LEU A 1 105 ? 4.237 -11.198 -10.623 1.00 86.69 105 LEU A C 1
ATOM 818 O O . LEU A 1 105 ? 3.087 -11.033 -11.016 1.00 86.69 105 LEU A O 1
ATOM 822 N N . ALA A 1 106 ? 4.885 -12.351 -10.798 1.00 84.00 106 ALA A N 1
ATOM 823 C CA . ALA A 1 106 ? 4.313 -13.484 -11.514 1.00 84.00 106 ALA A CA 1
ATOM 824 C C . ALA A 1 106 ? 2.907 -13.893 -11.025 1.00 84.00 106 ALA A C 1
ATOM 826 O O . ALA A 1 106 ? 2.073 -14.163 -11.881 1.00 84.00 106 ALA A O 1
ATOM 827 N N . PRO A 1 107 ? 2.580 -13.923 -9.715 1.00 84.56 107 PRO A N 1
ATOM 828 C CA . PRO A 1 107 ? 1.222 -14.253 -9.274 1.00 84.56 107 PRO A CA 1
ATOM 829 C C . PRO A 1 107 ? 0.186 -13.178 -9.625 1.00 84.56 107 PRO A C 1
ATOM 831 O O . PRO A 1 107 ? -0.966 -13.508 -9.870 1.00 84.56 107 PRO A O 1
ATOM 834 N N . VAL A 1 108 ? 0.600 -11.909 -9.651 1.00 85.94 108 VAL A N 1
ATOM 835 C CA . VAL A 1 108 ? -0.275 -10.753 -9.910 1.00 85.94 108 VAL A CA 1
ATOM 836 C C . VAL A 1 108 ? -0.544 -10.583 -11.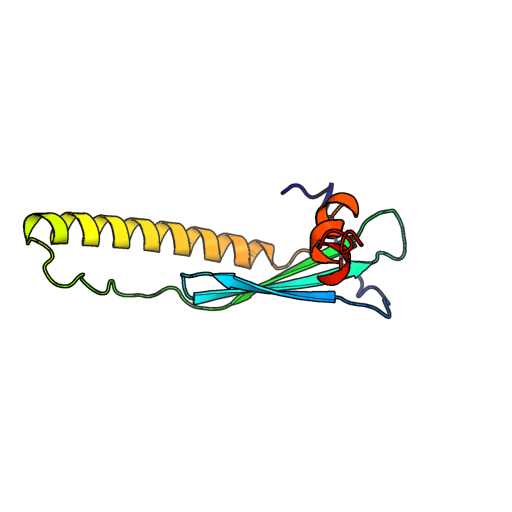405 1.00 85.94 108 VAL A C 1
ATOM 838 O O . VAL A 1 108 ? -1.618 -10.149 -11.798 1.00 85.94 108 VAL A O 1
ATOM 841 N N . LEU A 1 109 ? 0.434 -10.936 -12.242 1.00 85.94 109 LEU A N 1
ATOM 842 C CA . LEU A 1 109 ? 0.364 -10.800 -13.699 1.00 85.94 109 LEU A CA 1
ATOM 843 C C . LEU A 1 109 ? -0.237 -12.025 -14.405 1.00 85.94 109 LEU A C 1
ATOM 845 O O . LEU A 1 109 ? -0.389 -12.004 -15.624 1.00 85.94 109 LEU A O 1
ATOM 849 N N . LYS A 1 110 ? -0.527 -13.103 -13.671 1.00 85.69 110 LYS A N 1
ATOM 850 C CA . LYS A 1 110 ? -1.177 -14.301 -14.211 1.00 85.69 110 LYS A CA 1
ATOM 851 C C . LYS A 1 110 ? -2.686 -14.120 -14.253 1.00 85.69 110 LYS A C 1
ATOM 853 O O . LYS A 1 110 ? -3.287 -13.612 -13.309 1.00 85.69 110 LYS A O 1
ATOM 858 N N . ASP A 1 111 ? -3.303 -14.654 -15.298 1.00 82.12 111 ASP A N 1
ATOM 859 C CA . ASP A 1 111 ? -4.756 -14.738 -15.361 1.00 82.12 111 ASP A CA 1
ATOM 860 C C . ASP A 1 111 ? -5.280 -15.740 -14.333 1.00 82.12 111 ASP A C 1
ATOM 862 O O . ASP A 1 111 ? -4.650 -16.763 -14.048 1.00 82.12 111 ASP A O 1
ATOM 866 N N . ARG A 1 112 ? -6.498 -15.512 -13.833 1.00 80.75 112 ARG A N 1
ATOM 867 C CA . ARG A 1 112 ? -7.153 -16.413 -12.871 1.00 80.75 112 ARG A CA 1
ATOM 868 C C . ARG A 1 112 ? -7.150 -17.873 -13.338 1.00 80.75 112 ARG A C 1
ATOM 870 O O . ARG A 1 112 ? -6.916 -18.767 -12.532 1.00 80.75 112 ARG A O 1
ATOM 877 N N . ALA A 1 113 ? -7.366 -18.120 -14.631 1.00 84.00 113 ALA A N 1
ATOM 878 C CA . ALA A 1 113 ? -7.362 -19.467 -15.207 1.00 84.00 113 ALA A CA 1
ATOM 879 C C . ALA A 1 113 ? -6.007 -20.184 -15.059 1.00 84.00 113 ALA A C 1
ATOM 881 O O . ALA A 1 113 ? -5.970 -21.402 -14.935 1.00 84.00 113 ALA A O 1
ATOM 882 N N . GLN A 1 114 ? -4.904 -19.432 -15.029 1.00 82.31 114 GLN A N 1
ATOM 883 C CA . GLN A 1 114 ? -3.546 -19.953 -14.853 1.00 82.31 114 GLN A CA 1
ATOM 884 C C . GLN A 1 114 ? -3.196 -20.214 -13.380 1.00 82.31 114 GLN A C 1
ATOM 886 O O . GLN A 1 114 ? -2.166 -20.824 -13.092 1.00 82.31 114 GLN A O 1
ATOM 891 N N . LEU A 1 115 ? -4.019 -19.724 -12.447 1.00 82.12 115 LEU A N 1
ATOM 892 C CA . LEU A 1 115 ? -3.848 -19.905 -11.003 1.00 82.12 115 LEU A CA 1
ATOM 893 C C . LEU A 1 115 ? -4.681 -21.068 -10.446 1.00 82.12 115 LEU A C 1
ATOM 895 O O . LEU A 1 115 ? -4.434 -21.514 -9.328 1.00 82.12 115 LEU A O 1
ATOM 899 N N . VAL A 1 116 ? -5.657 -21.569 -11.206 1.00 84.12 116 VAL A N 1
ATOM 900 C CA . VAL A 1 116 ? -6.493 -22.709 -10.812 1.00 84.12 116 VAL A CA 1
ATOM 901 C C . VAL A 1 116 ? -5.909 -23.991 -11.405 1.00 84.12 116 VAL A C 1
ATOM 903 O O . VAL A 1 116 ? -5.500 -24.020 -12.563 1.00 84.12 116 VAL A O 1
ATOM 906 N N . ALA A 1 117 ? -5.867 -25.067 -10.614 1.00 76.00 117 ALA A N 1
ATOM 907 C CA . ALA A 1 117 ? -5.436 -26.372 -11.107 1.00 76.00 117 ALA A CA 1
ATOM 908 C C . ALA A 1 117 ? -6.319 -26.819 -12.284 1.00 76.00 117 ALA A C 1
ATOM 910 O O . ALA A 1 117 ? -7.545 -26.686 -12.236 1.00 76.00 117 ALA A O 1
ATOM 911 N N . ALA A 1 118 ? -5.700 -27.373 -13.331 1.00 71.81 118 ALA A N 1
ATOM 912 C CA . ALA A 1 118 ? -6.441 -27.931 -14.455 1.00 71.81 118 ALA A CA 1
ATOM 913 C C . ALA A 1 118 ? -7.450 -28.967 -13.938 1.00 71.81 118 ALA A C 1
ATOM 915 O O . ALA A 1 118 ? -7.105 -29.820 -13.114 1.00 71.81 118 ALA A O 1
ATOM 916 N N . LYS A 1 119 ? -8.702 -28.874 -14.404 1.00 68.69 119 LYS A N 1
ATOM 917 C CA . LYS A 1 119 ? -9.775 -29.794 -14.016 1.00 68.69 119 LYS A CA 1
ATOM 918 C C . LYS A 1 119 ? -9.298 -31.221 -14.297 1.00 68.69 119 LYS A C 1
ATOM 920 O O . LYS A 1 119 ? -9.100 -31.574 -15.460 1.00 68.69 119 LYS A O 1
ATOM 925 N N . ARG A 1 120 ? -9.069 -32.012 -13.242 1.00 63.00 120 ARG A N 1
ATOM 926 C CA . ARG A 1 120 ? -8.779 -33.443 -13.387 1.00 63.00 120 ARG A CA 1
ATOM 927 C C . ARG A 1 120 ? -10.000 -34.065 -14.067 1.00 63.00 120 ARG A C 1
ATOM 929 O O . ARG A 1 120 ? -11.113 -33.896 -13.569 1.00 63.00 120 ARG A O 1
ATOM 936 N N . ARG A 1 121 ? -9.783 -34.627 -15.255 1.00 53.53 121 ARG A N 1
ATOM 937 C CA . ARG A 1 121 ? -10.782 -35.424 -15.970 1.00 53.53 121 ARG A CA 1
ATOM 938 C C . ARG A 1 121 ? -10.901 -36.791 -15.323 1.00 53.53 121 ARG A C 1
ATOM 940 O O . ARG A 1 121 ? -9.865 -37.260 -14.801 1.00 53.53 121 ARG A O 1
#

pLDDT: mean 82.46, std 10.73, range [51.34, 94.5]

Solvent-accessible surface area (backbone atoms only — not comparable to full-atom values): 7440 Å² total; per-residue (Å²): 140,80,64,82,45,76,45,80,82,72,66,82,71,93,48,102,60,68,48,76,45,80,47,77,48,96,54,50,35,39,37,43,34,44,38,32,63,46,95,73,68,93,32,29,39,37,32,43,46,74,44,73,63,62,78,92,68,85,80,82,62,96,82,67,49,78,78,52,47,63,52,53,54,50,52,48,54,53,50,52,53,53,47,52,55,50,51,54,52,51,50,67,52,35,82,45,33,32,34,32,53,52,82,77,44,48,78,77,76,47,55,71,78,80,74,49,82,78,81,82,126

Secondary structure (DSSP, 8-state):
---SEEESS------S-EEEEEEE-TTSEEEEEEEEE-SSSSSEEEEEEEEE---SS----TT--HHHHHHHHHHHHHHHHHHHHHHHHHHHHTTSEEEE-HHHHHHHHS-HHHHSPP---

Radius of gyration: 19.9 Å; Cα contacts (8 Å, |Δi|>4): 146; chains: 1; bounding box: 42×46×56 Å